Protein AF-E7GEA4-F1 (afdb_monomer)

InterPro domains:
  IPR036597 Fido-like domain superfamily [G3DSA:1.10.3290.10] (3-59)

Secondary structure (DSSP, 8-state):
------TTTTT-TTB-TTSSPBP-TT----HHHHHHHHHHHHHHHHHHHHHSPPPS---

pLDDT: mean 85.93, std 15.35, range [43.31, 97.88]

Mean predicted aligned error: 6.93 Å

Sequence (59 aa):
MDKYKYSYEYSSNYCYPGSDVLINKLNIRDEILLNKYKKELFAIRQAEITISPMKGDLD

Nearest PDB structures (foldseek):
  3zcb-assembly1_A  TM=9.151E-01  e=6.088E-01  Bartonella schoenbuchensis
  7zbr-assembly1_A  TM=8.832E-01  e=3.781E+00  Bartonella clarridgeiae
  5eu0-assembly1_A  TM=5.117E-01  e=2.267E+00  Bartonella rochalimae ATCC BAA-1498
  4nps-assembly1_A  TM=6.196E-01  e=4.068E+00  Bartonella clarridgeiae 73

Structure (mmCIF, N/CA/C/O backbone):
data_AF-E7GEA4-F1
#
_entry.id   AF-E7GEA4-F1
#
loop_
_atom_site.group_PDB
_atom_site.id
_atom_site.type_symbol
_atom_site.label_atom_id
_atom_site.label_alt_id
_atom_site.label_comp_id
_atom_site.label_asym_id
_atom_site.label_entity_id
_atom_site.label_seq_id
_atom_site.pdbx_PDB_ins_code
_atom_site.Cartn_x
_atom_site.Cartn_y
_atom_site.Cartn_z
_atom_site.occupancy
_atom_site.B_iso_or_equiv
_atom_site.auth_seq_id
_atom_site.auth_comp_id
_atom_site.auth_asym_id
_atom_site.auth_atom_id
_atom_site.pdbx_PDB_model_num
ATOM 1 N N . MET A 1 1 ? -11.995 20.280 3.277 1.00 43.31 1 MET A N 1
ATOM 2 C CA . MET A 1 1 ? -11.009 19.378 2.647 1.00 43.31 1 MET A CA 1
ATOM 3 C C . MET A 1 1 ? -11.685 18.029 2.599 1.00 43.31 1 MET A C 1
ATOM 5 O O . MET A 1 1 ? -11.609 17.275 3.561 1.00 43.31 1 MET A O 1
ATOM 9 N N . ASP A 1 2 ? -12.507 17.830 1.575 1.00 47.28 2 ASP A N 1
ATOM 10 C CA . ASP A 1 2 ? -13.421 16.695 1.507 1.00 47.28 2 ASP A CA 1
ATOM 11 C C . ASP A 1 2 ? -12.609 15.410 1.363 1.00 47.28 2 ASP A C 1
ATOM 13 O O . ASP A 1 2 ? -11.966 15.165 0.341 1.00 47.28 2 ASP A O 1
ATOM 17 N N . LYS A 1 3 ? -12.559 14.631 2.450 1.00 57.50 3 LYS A N 1
ATOM 18 C CA . LYS A 1 3 ? -11.994 13.281 2.460 1.00 57.50 3 LYS A CA 1
ATOM 19 C C . LYS A 1 3 ? -12.789 12.498 1.415 1.00 57.50 3 LYS A C 1
ATOM 21 O O . LYS A 1 3 ? -14.004 12.385 1.556 1.00 57.50 3 LYS A O 1
ATOM 26 N N . TYR A 1 4 ? -12.125 12.035 0.353 1.00 61.56 4 TYR A N 1
ATOM 27 C CA . TYR A 1 4 ? -12.724 11.180 -0.672 1.00 61.56 4 TYR A CA 1
ATOM 28 C C . TYR A 1 4 ? -13.406 10.003 0.017 1.00 61.56 4 TYR A C 1
ATOM 30 O O . TYR A 1 4 ? -12.738 9.078 0.474 1.00 61.56 4 TYR A O 1
ATOM 38 N N . LYS A 1 5 ? -14.730 10.088 0.139 1.00 53.75 5 LYS A N 1
ATOM 39 C CA . LYS A 1 5 ? -15.535 9.076 0.799 1.00 53.75 5 LYS A CA 1
ATOM 40 C C . LYS A 1 5 ? -15.704 7.942 -0.191 1.00 53.75 5 LYS A C 1
ATOM 42 O O . LYS A 1 5 ? -16.462 8.059 -1.156 1.00 53.75 5 LYS A O 1
ATOM 47 N N . TYR A 1 6 ? -14.913 6.893 -0.025 1.00 63.78 6 TYR A N 1
ATOM 48 C CA . TYR A 1 6 ? -15.013 5.747 -0.910 1.00 63.78 6 TYR A CA 1
ATOM 49 C C . TYR A 1 6 ? -16.326 5.011 -0.644 1.00 63.78 6 TYR A C 1
ATOM 51 O O . TYR A 1 6 ? -16.807 4.947 0.487 1.00 63.78 6 TYR A O 1
ATOM 59 N N . SER A 1 7 ? -16.907 4.415 -1.685 1.00 60.81 7 SER A N 1
ATOM 60 C CA 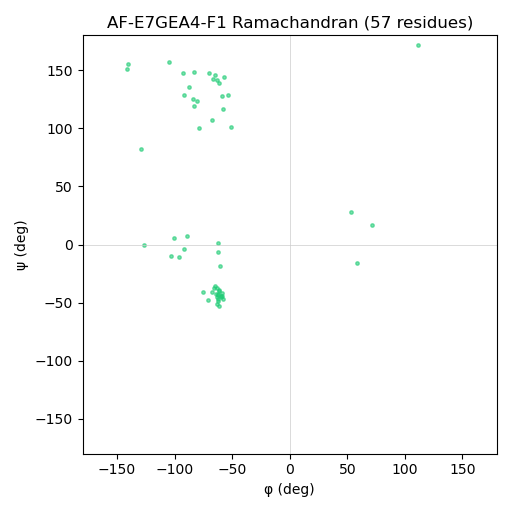. SER A 1 7 ? -18.198 3.718 -1.597 1.00 60.81 7 SER A CA 1
ATOM 61 C C . SER A 1 7 ? -18.203 2.513 -0.644 1.00 60.81 7 SER A C 1
ATOM 63 O O . SER A 1 7 ? -19.254 1.920 -0.424 1.00 60.81 7 SER A O 1
ATOM 65 N N . TYR A 1 8 ? -17.044 2.133 -0.100 1.00 62.59 8 TYR A N 1
ATOM 66 C CA . TYR A 1 8 ? -16.841 0.981 0.774 1.00 62.59 8 TYR A CA 1
ATOM 67 C C . TYR A 1 8 ? -16.764 1.313 2.279 1.00 62.59 8 TYR A C 1
ATOM 69 O O . TYR A 1 8 ? -16.503 0.410 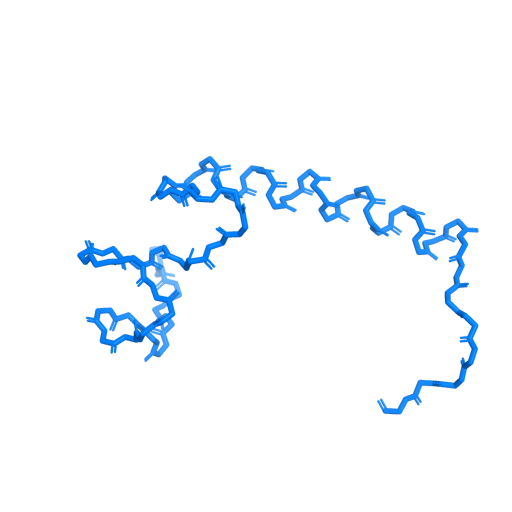3.077 1.00 62.59 8 TYR A O 1
ATOM 77 N N . GLU A 1 9 ? -16.989 2.564 2.696 1.00 57.91 9 GLU A N 1
ATOM 78 C CA . GLU A 1 9 ? -16.916 2.939 4.119 1.00 57.91 9 GLU A CA 1
ATOM 79 C C . GLU A 1 9 ? -18.021 2.290 4.981 1.00 57.91 9 GLU A C 1
ATOM 81 O O . GLU A 1 9 ? -19.167 2.114 4.560 1.00 57.91 9 GLU A O 1
ATOM 86 N N . TYR A 1 10 ? -17.632 1.910 6.204 1.00 55.00 10 TYR A N 1
ATOM 87 C CA . TYR A 1 10 ? -18.409 1.249 7.271 1.00 55.00 10 TYR A CA 1
ATOM 88 C C . TYR A 1 10 ? -19.078 -0.116 6.999 1.00 55.00 10 TYR A C 1
ATOM 90 O O . TYR A 1 10 ? -19.441 -0.789 7.965 1.00 55.00 10 TYR A O 1
ATOM 98 N N . SER A 1 11 ? -19.238 -0.562 5.746 1.00 55.03 11 SER A N 1
ATOM 99 C CA . SER A 1 11 ? -19.951 -1.825 5.438 1.00 55.03 11 SER A CA 1
ATOM 100 C C . SER A 1 11 ? -19.196 -2.836 4.573 1.00 55.03 11 SER A C 1
ATOM 102 O O . SER A 1 11 ? -19.728 -3.912 4.297 1.00 55.03 11 SER A O 1
ATOM 104 N N . SER A 1 12 ? -17.966 -2.540 4.139 1.00 65.06 12 SER A N 1
ATOM 105 C CA . SER A 1 12 ? -17.247 -3.481 3.279 1.00 65.06 12 SER A CA 1
ATOM 106 C C . SER A 1 12 ? -16.463 -4.522 4.076 1.00 65.06 12 SER A C 1
ATOM 108 O O . SER A 1 12 ? -15.704 -4.198 4.989 1.00 65.06 12 SER A O 1
ATOM 110 N N . ASN A 1 13 ? -16.559 -5.782 3.644 1.00 80.94 13 ASN A N 1
ATOM 111 C CA . ASN A 1 13 ? -15.730 -6.894 4.131 1.00 80.94 13 ASN A CA 1
ATOM 112 C C . ASN A 1 13 ? -14.224 -6.708 3.840 1.00 80.94 13 ASN A C 1
ATOM 114 O O . ASN A 1 13 ? -13.422 -7.589 4.143 1.00 80.94 13 ASN A O 1
ATOM 118 N N . TYR A 1 14 ? -13.839 -5.589 3.221 1.00 85.81 14 TYR A N 1
ATOM 119 C CA . TYR A 1 14 ? -12.465 -5.266 2.860 1.00 85.81 14 TYR A CA 1
ATOM 120 C C . TYR A 1 14 ? -11.767 -4.371 3.882 1.00 85.81 14 TYR A C 1
ATOM 122 O O . TYR A 1 14 ? -10.550 -4.225 3.789 1.00 85.81 14 TYR A O 1
ATOM 130 N N . CYS A 1 15 ? -12.486 -3.796 4.848 1.00 89.81 15 CYS A N 1
ATOM 131 C CA . CYS A 1 15 ? -11.909 -2.958 5.899 1.00 89.81 15 CYS A CA 1
ATOM 132 C C . CYS A 1 15 ? -11.846 -3.692 7.244 1.00 89.81 15 CYS A C 1
ATOM 134 O O . CYS A 1 15 ? -12.585 -4.646 7.492 1.00 89.81 15 CYS A O 1
ATOM 136 N N . TYR A 1 16 ? -10.958 -3.252 8.139 1.00 90.50 16 TYR A N 1
ATOM 137 C CA . TYR A 1 16 ? -10.967 -3.759 9.512 1.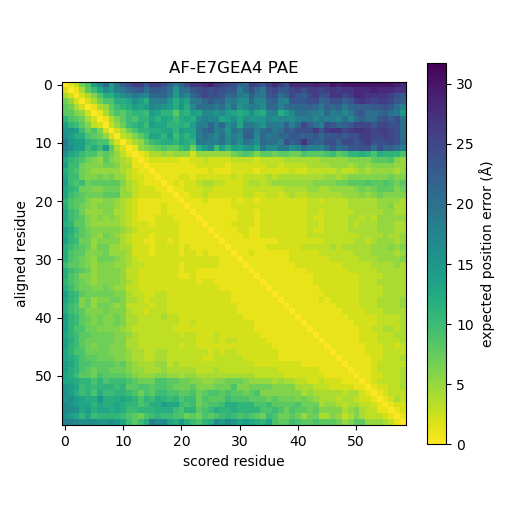00 90.50 16 TYR A CA 1
ATOM 138 C C . TYR A 1 16 ? -12.261 -3.351 10.235 1.00 90.50 16 TYR A C 1
ATOM 140 O O . TYR A 1 16 ? -12.751 -2.242 10.026 1.00 90.50 16 TYR A O 1
ATOM 148 N N . PRO A 1 17 ? -12.794 -4.190 11.143 1.00 89.00 17 PRO A N 1
ATOM 149 C CA . PRO A 1 17 ? -13.993 -3.848 11.903 1.00 89.00 17 PRO A CA 1
ATOM 150 C C . PRO A 1 17 ? -13.863 -2.503 12.631 1.00 89.00 17 PRO A C 1
ATOM 152 O O . PRO A 1 17 ? -12.886 -2.279 13.348 1.00 89.00 17 PRO A O 1
ATOM 155 N N . GLY A 1 18 ? -14.852 -1.622 12.448 1.00 86.75 18 GLY A N 1
ATOM 156 C CA . GLY A 1 18 ? -14.884 -0.290 13.066 1.00 86.75 18 GLY A CA 1
ATOM 157 C C . GLY A 1 18 ? -13.875 0.711 12.490 1.00 86.75 18 GLY A C 1
ATOM 158 O O . GLY A 1 18 ? -13.575 1.708 13.141 1.00 86.75 18 GLY A O 1
ATOM 159 N N . SER A 1 19 ? -13.322 0.443 11.305 1.00 85.69 19 SER A N 1
ATOM 160 C CA . SER A 1 19 ? -12.327 1.284 10.641 1.00 85.69 19 SER A CA 1
ATOM 161 C C . SER A 1 19 ? -12.570 1.329 9.134 1.00 85.69 19 SER A C 1
ATOM 163 O O . SER A 1 19 ? -13.016 0.351 8.543 1.00 85.69 19 SER A O 1
ATOM 165 N N . ASP A 1 20 ? -12.195 2.435 8.495 1.00 86.19 20 ASP A N 1
ATOM 166 C CA . ASP A 1 20 ? -12.179 2.558 7.031 1.00 86.19 20 ASP A CA 1
ATOM 167 C C . ASP A 1 20 ? -10.836 2.114 6.417 1.00 86.19 20 ASP A C 1
ATOM 169 O O . ASP A 1 20 ? -10.592 2.263 5.219 1.00 86.19 20 ASP A O 1
ATOM 173 N N . VAL A 1 21 ? -9.936 1.553 7.233 1.00 89.12 21 VAL A N 1
ATOM 174 C CA . VAL A 1 21 ? -8.643 1.048 6.770 1.00 89.12 21 VAL A CA 1
ATOM 175 C C . VAL A 1 21 ? -8.804 -0.338 6.154 1.00 89.12 21 VAL A C 1
ATOM 177 O O . VAL A 1 21 ? -9.251 -1.280 6.810 1.00 89.12 21 VAL A O 1
ATOM 180 N N . LEU A 1 22 ? -8.371 -0.467 4.898 1.00 90.50 22 LEU A N 1
ATOM 181 C CA . LEU A 1 22 ? -8.369 -1.727 4.157 1.00 90.50 22 LEU A CA 1
ATOM 182 C C . LEU A 1 22 ? -7.486 -2.791 4.828 1.00 90.50 22 LEU A C 1
ATOM 184 O O . LEU A 1 22 ? -6.348 -2.519 5.237 1.00 90.50 22 LEU A O 1
ATOM 188 N N . ILE A 1 23 ? -7.981 -4.030 4.855 1.00 93.12 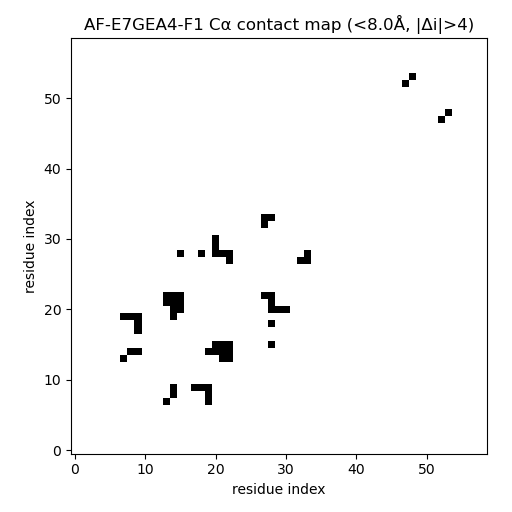23 ILE A N 1
ATOM 189 C CA . ILE A 1 23 ? -7.218 -5.213 5.249 1.00 93.12 23 ILE A CA 1
ATOM 190 C C . ILE A 1 23 ? -6.019 -5.335 4.310 1.00 93.12 23 ILE A C 1
ATOM 192 O O . ILE A 1 23 ? -6.137 -5.291 3.086 1.00 93.12 23 ILE A O 1
ATOM 196 N N . ASN A 1 24 ? -4.832 -5.456 4.893 1.00 94.31 24 ASN A N 1
ATOM 197 C CA . ASN A 1 24 ? -3.576 -5.409 4.160 1.00 94.31 24 ASN A CA 1
ATOM 198 C C . ASN A 1 24 ? -2.594 -6.443 4.707 1.00 94.31 24 ASN A C 1
ATOM 200 O O . ASN A 1 24 ? -2.660 -6.828 5.873 1.00 94.31 24 ASN A O 1
ATOM 204 N N . LYS A 1 25 ? -1.645 -6.859 3.862 1.00 95.31 25 LYS A N 1
ATOM 205 C CA . LYS A 1 25 ? -0.662 -7.908 4.186 1.00 95.31 25 LYS A CA 1
ATOM 206 C C . LYS A 1 25 ? 0.244 -7.574 5.380 1.00 95.31 25 LYS A C 1
ATOM 208 O O . LYS A 1 25 ? 0.854 -8.479 5.930 1.00 95.31 25 LYS A O 1
ATOM 213 N N . LEU A 1 26 ? 0.340 -6.299 5.766 1.00 95.44 26 LEU A N 1
ATOM 214 C CA . LEU A 1 26 ? 1.148 -5.837 6.898 1.00 95.44 26 LEU A CA 1
ATOM 215 C C . LEU A 1 26 ? 0.350 -5.784 8.212 1.00 95.44 26 LEU A C 1
ATOM 217 O O . LEU A 1 26 ? 0.914 -5.462 9.252 1.00 95.44 26 LEU A O 1
ATOM 221 N N . ASN A 1 27 ? -0.955 -6.079 8.171 1.00 96.00 27 ASN A N 1
ATOM 222 C CA . ASN A 1 27 ? -1.881 -5.974 9.298 1.00 96.00 27 ASN A CA 1
ATOM 223 C C . ASN A 1 27 ? -1.890 -4.587 9.985 1.00 96.00 27 ASN A C 1
ATOM 225 O O . ASN A 1 27 ? -2.171 -4.467 11.177 1.00 96.00 27 ASN A O 1
ATOM 229 N N . ILE A 1 28 ? -1.569 -3.518 9.245 1.00 96.69 28 ILE A N 1
ATOM 230 C CA . ILE A 1 28 ? -1.521 -2.153 9.786 1.00 96.69 28 ILE A CA 1
ATOM 231 C C . ILE A 1 28 ? -2.931 -1.563 9.770 1.00 96.69 28 ILE A C 1
ATOM 233 O O . ILE A 1 28 ? -3.561 -1.510 8.714 1.00 96.69 28 ILE A O 1
ATOM 237 N N . ARG A 1 29 ? -3.409 -1.099 10.930 1.00 95.06 29 ARG A N 1
ATOM 238 C CA . ARG A 1 29 ? -4.731 -0.461 11.094 1.00 95.06 29 ARG A CA 1
ATOM 239 C C . ARG A 1 29 ? -4.674 1.062 11.216 1.00 95.06 29 ARG A C 1
ATOM 241 O O . ARG A 1 29 ? -5.712 1.708 11.183 1.00 95.06 29 ARG A O 1
ATOM 248 N N . ASP A 1 30 ? -3.478 1.625 11.364 1.00 94.88 30 ASP A N 1
ATOM 249 C CA . ASP A 1 30 ? -3.260 3.070 11.367 1.00 94.88 30 ASP A CA 1
ATOM 250 C C . ASP A 1 30 ? -3.162 3.584 9.921 1.00 94.88 30 ASP A C 1
ATOM 252 O O . ASP A 1 30 ? -2.296 3.157 9.153 1.00 94.88 30 ASP A O 1
ATOM 256 N N . GLU A 1 31 ? -4.073 4.482 9.538 1.00 91.81 31 GLU A N 1
ATOM 257 C CA . GLU A 1 31 ? -4.186 4.998 8.168 1.00 91.81 31 GLU A CA 1
ATOM 258 C C . GLU A 1 31 ? -2.911 5.741 7.724 1.00 91.81 31 GLU A C 1
ATOM 260 O O . GLU A 1 31 ? -2.463 5.607 6.581 1.00 91.81 31 GLU A O 1
ATOM 265 N N . ILE A 1 32 ? -2.294 6.508 8.627 1.00 94.50 32 ILE A N 1
ATOM 266 C CA . ILE A 1 32 ? -1.125 7.344 8.333 1.00 94.50 32 ILE A CA 1
ATOM 267 C C . ILE A 1 32 ? 0.100 6.456 8.105 1.00 94.50 32 ILE A C 1
ATOM 269 O O . ILE A 1 32 ? 0.810 6.612 7.105 1.00 94.50 32 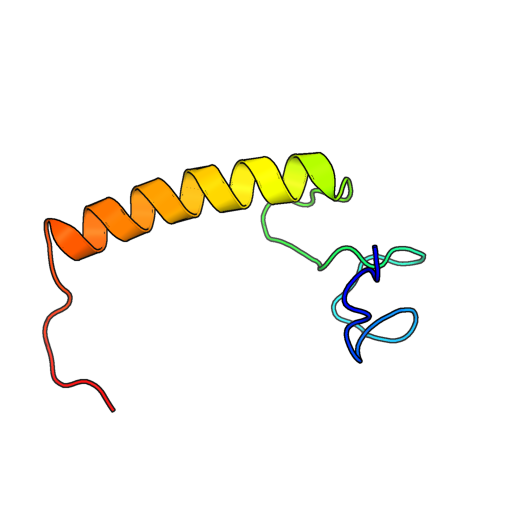ILE A O 1
ATOM 273 N N . LEU A 1 33 ? 0.319 5.490 8.996 1.00 96.44 33 LEU A N 1
ATOM 274 C CA . LEU A 1 33 ? 1.405 4.527 8.913 1.00 96.44 33 LEU A CA 1
ATOM 275 C C . LEU A 1 33 ? 1.271 3.660 7.660 1.00 96.44 33 LEU A C 1
ATOM 277 O O . LEU A 1 33 ? 2.238 3.517 6.909 1.00 96.44 33 LEU A O 1
ATOM 281 N N . LEU A 1 34 ? 0.071 3.138 7.383 1.00 96.00 34 LEU A N 1
ATOM 282 C CA . LEU A 1 34 ? -0.187 2.344 6.183 1.00 96.00 34 LEU A CA 1
ATOM 283 C C . LEU A 1 34 ? 0.124 3.146 4.914 1.00 96.00 34 LEU A C 1
ATOM 285 O O . LEU A 1 34 ? 0.776 2.638 4.002 1.00 96.00 34 LEU A O 1
ATOM 289 N N . ASN A 1 35 ? -0.298 4.410 4.856 1.00 94.44 35 ASN A N 1
ATOM 290 C CA . ASN A 1 35 ? -0.034 5.271 3.707 1.00 94.44 35 ASN A CA 1
ATOM 291 C C . ASN A 1 35 ? 1.456 5.571 3.518 1.00 94.44 35 ASN A C 1
ATOM 293 O O . ASN A 1 35 ? 1.913 5.624 2.374 1.00 94.44 35 ASN A O 1
ATOM 297 N N . LYS A 1 36 ? 2.227 5.724 4.600 1.00 96.69 36 LYS A N 1
ATOM 298 C CA . LYS A 1 36 ? 3.686 5.878 4.517 1.00 96.69 36 LYS A CA 1
ATOM 299 C C . LYS A 1 36 ? 4.334 4.644 3.883 1.00 96.69 36 LYS A C 1
ATOM 301 O O . LYS A 1 36 ? 5.008 4.775 2.863 1.00 96.69 36 LYS A O 1
ATOM 306 N N . TYR A 1 37 ? 4.043 3.452 4.405 1.00 96.50 37 TYR A N 1
ATOM 307 C CA . TYR A 1 37 ? 4.588 2.203 3.862 1.00 96.50 37 TYR A CA 1
ATOM 308 C C . TYR A 1 37 ? 4.164 1.950 2.413 1.00 96.50 37 TYR A C 1
ATOM 310 O O . TYR A 1 37 ? 4.979 1.523 1.598 1.00 96.50 37 TYR A O 1
ATOM 318 N N . LYS A 1 38 ? 2.906 2.244 2.057 1.00 95.69 38 LYS A N 1
ATOM 319 C CA . LYS A 1 38 ? 2.423 2.120 0.673 1.00 95.69 38 LYS A CA 1
ATOM 320 C C . LYS A 1 38 ? 3.218 3.000 -0.285 1.00 95.69 38 LYS A C 1
ATOM 322 O O . LYS A 1 38 ? 3.577 2.529 -1.358 1.00 95.69 38 LYS A O 1
ATOM 327 N N . LYS A 1 39 ? 3.494 4.254 0.091 1.00 96.69 39 LYS A N 1
ATOM 328 C CA . LYS A 1 39 ? 4.280 5.184 -0.733 1.00 96.69 39 LYS A CA 1
ATOM 329 C C . LYS A 1 39 ? 5.709 4.689 -0.929 1.00 96.69 39 LYS A C 1
ATOM 331 O O . LYS A 1 39 ? 6.193 4.690 -2.056 1.00 96.69 39 LYS A O 1
ATOM 336 N N . GLU A 1 40 ? 6.353 4.235 0.142 1.00 97.44 40 GLU A N 1
ATOM 337 C CA . GLU A 1 40 ? 7.717 3.698 0.086 1.00 97.44 40 GLU A CA 1
ATOM 338 C C . GLU A 1 40 ? 7.790 2.445 -0.798 1.00 97.44 40 GLU A C 1
ATOM 340 O O . GLU A 1 40 ? 8.603 2.381 -1.718 1.00 97.44 40 GLU A O 1
ATOM 345 N N . LEU A 1 41 ? 6.882 1.483 -0.596 1.00 97.00 41 LEU A N 1
ATOM 346 C CA . LEU A 1 41 ? 6.822 0.270 -1.412 1.00 97.00 41 LEU A CA 1
ATOM 347 C C . LEU A 1 41 ? 6.523 0.584 -2.882 1.00 97.00 41 LEU A C 1
ATOM 349 O O . LEU A 1 41 ? 7.155 0.017 -3.770 1.00 97.00 41 LEU A O 1
ATOM 353 N N . PHE A 1 42 ? 5.576 1.486 -3.146 1.00 97.12 42 PHE A N 1
ATOM 354 C CA . PHE A 1 42 ? 5.240 1.910 -4.502 1.00 97.12 42 PHE A CA 1
ATOM 355 C C . PHE A 1 42 ? 6.448 2.525 -5.211 1.00 97.12 42 PHE A C 1
ATOM 357 O O . PHE A 1 42 ? 6.725 2.155 -6.346 1.00 97.12 42 PHE A O 1
ATOM 364 N N . ALA A 1 43 ? 7.198 3.404 -4.540 1.00 97.88 43 ALA A N 1
ATOM 365 C CA . ALA A 1 43 ? 8.392 4.018 -5.116 1.00 97.88 43 ALA A CA 1
ATOM 366 C C . ALA A 1 43 ? 9.436 2.968 -5.531 1.00 97.88 43 ALA A C 1
ATOM 368 O O . ALA A 1 43 ? 9.988 3.054 -6.627 1.00 97.88 43 ALA A O 1
ATOM 369 N N . ILE A 1 44 ? 9.651 1.943 -4.697 1.00 97.31 44 ILE A N 1
ATOM 370 C CA . ILE A 1 44 ? 10.562 0.832 -5.007 1.00 97.31 44 ILE A CA 1
ATOM 371 C C . ILE A 1 44 ? 10.065 0.052 -6.230 1.00 97.31 44 ILE A C 1
ATOM 373 O O . ILE A 1 44 ? 10.812 -0.122 -7.189 1.00 97.31 44 ILE A O 1
ATOM 377 N N . ARG A 1 45 ? 8.794 -0.371 -6.241 1.00 96.94 45 ARG A N 1
ATOM 378 C CA . ARG A 1 45 ? 8.224 -1.142 -7.362 1.00 96.94 45 ARG A CA 1
ATOM 379 C C . ARG A 1 45 ? 8.201 -0.354 -8.664 1.00 96.94 45 ARG A C 1
ATOM 381 O O . ARG A 1 45 ? 8.468 -0.909 -9.723 1.00 96.94 45 ARG A O 1
ATOM 388 N N . GLN A 1 46 ? 7.921 0.941 -8.589 1.00 97.56 46 GLN A N 1
ATOM 389 C CA . GLN A 1 46 ? 7.954 1.808 -9.755 1.00 97.56 46 GLN A CA 1
ATOM 390 C C . GLN A 1 46 ? 9.371 1.902 -10.326 1.00 97.56 46 GLN A C 1
ATOM 392 O O . GLN A 1 46 ? 9.533 1.815 -11.539 1.00 97.56 46 GLN A O 1
ATOM 397 N N . ALA A 1 47 ? 10.391 2.036 -9.473 1.00 97.50 47 ALA A N 1
ATOM 398 C CA . ALA A 1 47 ? 11.783 2.031 -9.912 1.00 97.50 47 ALA A CA 1
ATOM 399 C C . ALA A 1 47 ? 12.172 0.690 -10.557 1.00 97.50 47 ALA A C 1
ATOM 401 O O . ALA A 1 47 ? 12.797 0.691 -11.615 1.00 97.50 47 ALA A O 1
ATOM 402 N N . GLU A 1 48 ? 11.755 -0.439 -9.976 1.00 96.94 48 GLU A N 1
ATOM 403 C CA . GLU A 1 48 ? 11.971 -1.774 -10.552 1.00 96.94 48 GLU A CA 1
ATOM 404 C C . GLU A 1 48 ? 11.359 -1.898 -11.953 1.00 96.94 48 GLU A C 1
ATOM 406 O O . GLU A 1 48 ? 12.045 -2.343 -12.869 1.00 96.94 48 GLU A O 1
ATOM 411 N N . ILE A 1 49 ? 10.110 -1.456 -12.143 1.00 95.81 49 ILE A N 1
ATOM 412 C CA . ILE A 1 49 ? 9.426 -1.491 -13.447 1.00 95.81 49 ILE A CA 1
ATOM 41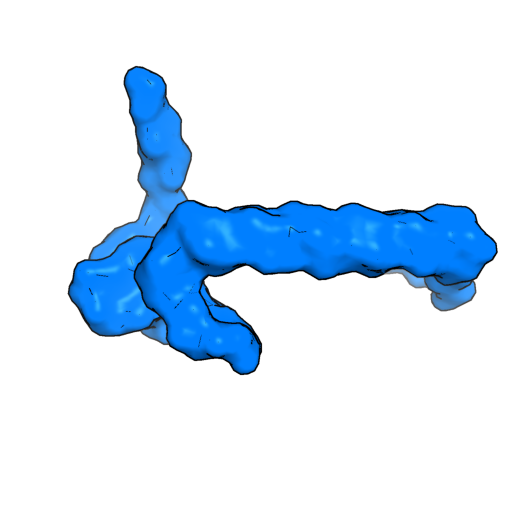3 C C . ILE A 1 49 ? 10.111 -0.559 -14.456 1.00 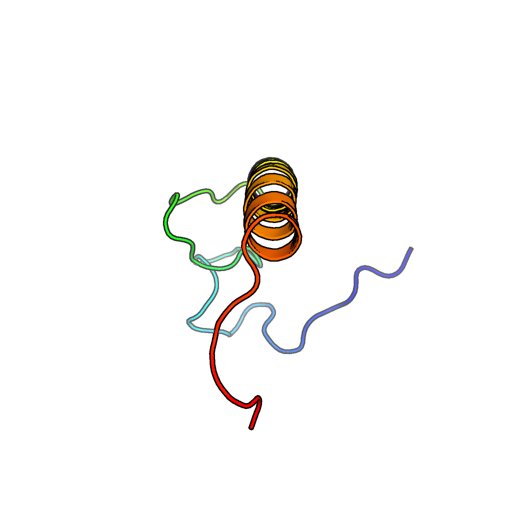95.81 49 ILE A C 1
ATOM 415 O O . ILE A 1 49 ? 10.222 -0.902 -15.629 1.00 95.81 49 ILE A O 1
ATOM 419 N N . THR A 1 50 ? 10.598 0.604 -14.018 1.00 95.69 50 THR A N 1
ATOM 420 C CA . THR A 1 50 ? 11.324 1.538 -14.891 1.00 95.69 50 THR A CA 1
ATOM 421 C C . THR A 1 50 ? 12.679 0.975 -15.334 1.00 95.69 50 THR A C 1
ATOM 423 O O . THR A 1 50 ? 13.056 1.137 -16.491 1.00 95.69 50 THR A O 1
ATOM 426 N N . ILE A 1 51 ? 13.419 0.320 -14.430 1.00 97.06 51 ILE A N 1
ATOM 427 C CA . ILE A 1 51 ? 14.742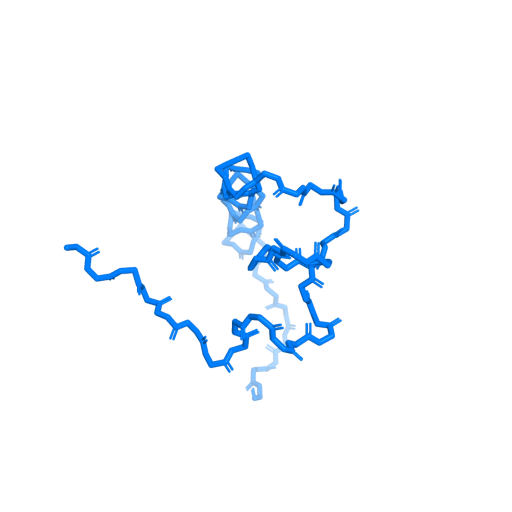 -0.266 -14.716 1.00 97.06 51 ILE A CA 1
ATOM 428 C C . ILE A 1 51 ? 14.609 -1.559 -15.524 1.00 97.06 51 ILE A C 1
ATOM 430 O O . ILE A 1 51 ? 15.396 -1.815 -16.433 1.00 97.06 51 ILE A O 1
ATOM 434 N N . SER A 1 52 ? 13.621 -2.381 -15.181 1.00 96.12 52 SER A N 1
ATOM 435 C CA . SER A 1 52 ? 13.359 -3.677 -15.792 1.00 96.12 52 SER A CA 1
ATOM 436 C C . SER A 1 52 ? 11.886 -3.763 -16.197 1.00 96.12 52 SER A C 1
ATOM 438 O O . SER A 1 52 ? 11.084 -4.364 -15.471 1.00 96.12 52 SER A O 1
ATOM 440 N N . PRO A 1 53 ? 11.521 -3.199 -17.363 1.00 91.50 53 PRO A N 1
ATOM 441 C CA . PRO A 1 53 ? 10.152 -3.232 -17.854 1.00 91.50 53 PRO A CA 1
ATOM 442 C C . PRO A 1 53 ? 9.630 -4.661 -17.986 1.00 91.50 53 PRO A C 1
ATOM 444 O O . PRO A 1 53 ? 10.364 -5.584 -18.357 1.00 91.50 53 PRO A O 1
ATOM 447 N N . MET A 1 54 ? 8.343 -4.841 -17.688 1.00 88.62 54 MET A N 1
ATOM 448 C CA . MET A 1 54 ? 7.679 -6.124 -17.889 1.00 88.62 54 MET A CA 1
ATOM 449 C C . MET A 1 54 ? 7.665 -6.477 -19.377 1.00 88.62 54 MET A C 1
ATOM 451 O O . MET A 1 54 ? 7.514 -5.614 -20.240 1.00 88.62 54 MET A O 1
ATOM 455 N N . LYS A 1 55 ? 7.870 -7.761 -19.665 1.00 91.50 55 LYS A N 1
ATOM 456 C CA . LYS A 1 55 ? 7.848 -8.300 -21.026 1.00 91.50 55 LYS A CA 1
ATOM 457 C C . LYS A 1 55 ? 6.447 -8.809 -21.348 1.00 91.50 55 LYS A C 1
ATOM 459 O O . LYS A 1 55 ? 5.795 -9.362 -20.467 1.00 91.50 55 LYS A O 1
ATOM 464 N N . GLY A 1 56 ? 6.064 -8.710 -22.616 1.00 91.81 56 GLY A N 1
ATOM 465 C CA . GLY A 1 56 ? 4.757 -9.136 -23.114 1.00 91.81 56 GLY A CA 1
ATOM 466 C C . GLY A 1 56 ? 3.891 -7.954 -23.535 1.00 91.81 56 GLY A C 1
ATOM 467 O O . GLY A 1 56 ? 4.263 -6.799 -23.325 1.00 91.81 56 GLY A O 1
ATOM 468 N N . ASP A 1 57 ? 2.757 -8.271 -24.149 1.00 92.81 57 ASP A N 1
ATOM 469 C CA . ASP A 1 57 ? 1.764 -7.288 -24.569 1.00 92.81 57 ASP A CA 1
ATOM 470 C C . ASP A 1 5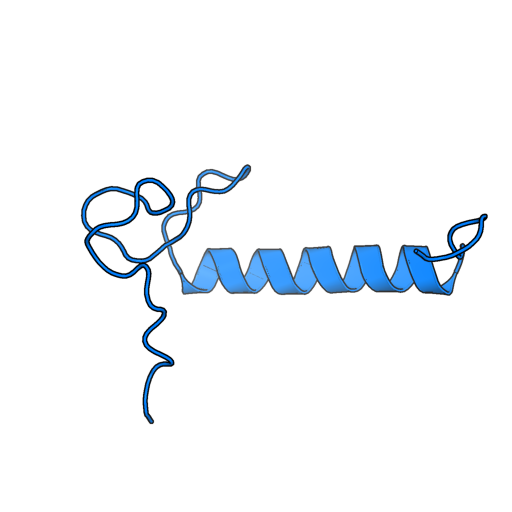7 ? 0.841 -6.931 -23.394 1.00 92.81 57 ASP A C 1
ATOM 472 O O . ASP A 1 57 ? 0.600 -7.756 -22.512 1.00 92.81 57 ASP A O 1
ATOM 476 N N . LEU A 1 58 ? 0.356 -5.688 -23.370 1.00 89.69 58 LEU A N 1
ATOM 477 C CA . LEU A 1 58 ? -0.606 -5.202 -22.377 1.00 89.69 58 LEU A CA 1
ATOM 478 C C . LEU A 1 58 ? -2.031 -5.408 -22.916 1.00 89.69 58 LEU A C 1
ATOM 480 O O . LEU A 1 58 ? -2.300 -4.982 -24.043 1.00 89.69 58 LEU A O 1
ATOM 484 N N . ASP A 1 59 ? -2.909 -6.032 -22.127 1.00 86.06 59 ASP A N 1
ATOM 485 C CA . ASP A 1 59 ? -4.322 -6.304 -22.438 1.00 86.06 59 ASP A CA 1
ATOM 486 C C . ASP A 1 59 ? -5.325 -5.476 -21.611 1.00 86.06 59 ASP A C 1
ATOM 488 O O . ASP A 1 59 ? -4.950 -4.913 -20.553 1.00 86.06 59 ASP A O 1
#

Organism: NCBI:txid100884

Solvent-accessible surface area (backbone atoms only — not comparable to full-atom values): 3911 Å² total; per-residue (Å²): 131,83,72,83,77,58,97,56,61,90,74,38,95,55,31,42,91,98,41,80,38,55,70,50,98,80,72,54,75,51,65,67,63,43,51,51,53,49,52,56,53,48,54,52,54,50,50,48,41,70,76,55,63,81,82,80,86,90,132

Foldseek 3Di:
DDDPDDPQPQPHPQADHPAPHGDDPVRDRDPVVVVVVVVVVVVVVVVVCVVPPDDDDDD

Radius of gyration: 15.42 Å; Cα contacts (8 Å, |Δi|>4): 30; chains: 1; bounding box: 35×28×38 Å